Protein AF-A0A1I4AL38-F1 (afdb_monomer)

Sequence (103 aa):
MIIVDTGSTDYTKDIARTFGATVYDFAWIDDFSAARNFTFGKATKDYILWLYADDVLEEQDRARFHHLKEQQDFDYDAVSMPYHLTLDEEGKPVQYLRRNRLV

InterPro domains:
  IPR001173 Glycosyltransferase 2-like [PF00535] (1-65)
  IPR029044 Nucleotide-diphospho-sugar transferases [G3DSA:3.90.550.10] (1-103)
  IPR029044 Nucleotide-diphospho-sugar transferases [SSF53448] (2-92)

Foldseek 3Di:
DEEEDQDDPDCPVVVCVVVVYDYHYDHDDVDPVVSVVVSVVPDDDPKAQDDDPPDDQDPVNVVVVVVLVPDPDNPDPFDWDWDQPDADPVRHGPDTDIDGRID

Organism: NCBI:txid54910

Solvent-accessible surface area (backbone atoms only — not comparable to full-atom values): 6607 Å² total; per-residue (Å²): 98,82,43,69,42,56,70,78,89,66,61,64,68,59,57,44,42,76,74,63,32,50,76,44,83,42,82,70,76,94,45,71,65,61,55,50,53,56,45,56,74,69,62,89,62,94,61,46,80,64,76,60,97,86,62,77,78,52,72,73,54,47,53,51,51,53,56,58,71,68,48,89,82,78,86,65,86,58,43,71,41,83,40,76,76,38,60,48,100,87,66,46,72,76,42,70,48,77,41,77,34,33,66

Structure (mmCIF, N/CA/C/O backbone):
data_AF-A0A1I4AL38-F1
#
_entry.id   AF-A0A1I4AL38-F1
#
loop_
_atom_site.group_PDB
_atom_site.id
_atom_site.type_symbol
_atom_site.label_atom_id
_atom_site.label_alt_id
_atom_site.label_comp_id
_atom_site.label_asym_id
_atom_site.label_entity_id
_atom_site.label_seq_id
_atom_site.pdbx_PDB_ins_code
_atom_site.Cartn_x
_atom_site.Cartn_y
_atom_site.Cartn_z
_atom_site.occupancy
_atom_site.B_iso_or_equiv
_atom_site.auth_seq_id
_atom_site.auth_comp_id
_atom_site.auth_asym_id
_atom_site.auth_atom_id
_atom_site.pdbx_PDB_model_num
ATOM 1 N N . MET A 1 1 ? 4.581 -5.860 6.961 1.00 94.38 1 MET A N 1
ATOM 2 C CA . MET A 1 1 ? 4.332 -5.211 5.657 1.00 94.38 1 MET A CA 1
ATOM 3 C C . MET A 1 1 ? 4.071 -6.303 4.637 1.00 94.38 1 MET A C 1
ATOM 5 O O . MET A 1 1 ? 4.830 -7.265 4.616 1.00 94.38 1 MET A O 1
ATOM 9 N N . ILE A 1 2 ? 2.988 -6.201 3.871 1.00 98.00 2 ILE A N 1
ATOM 10 C CA . ILE A 1 2 ? 2.659 -7.142 2.794 1.00 98.00 2 ILE A CA 1
ATOM 11 C C . ILE A 1 2 ? 2.890 -6.405 1.482 1.00 98.00 2 ILE A C 1
ATOM 13 O O . ILE A 1 2 ? 2.375 -5.302 1.318 1.00 98.00 2 ILE A O 1
ATOM 17 N N . ILE A 1 3 ? 3.657 -7.004 0.577 1.00 98.06 3 ILE A N 1
ATOM 18 C CA . ILE A 1 3 ? 3.888 -6.482 -0.770 1.00 98.06 3 ILE A CA 1
ATOM 19 C C . ILE A 1 3 ? 3.462 -7.556 -1.762 1.00 98.06 3 ILE A C 1
ATOM 21 O O . ILE A 1 3 ? 3.818 -8.725 -1.617 1.00 98.06 3 ILE A O 1
ATOM 25 N N . VAL A 1 4 ? 2.683 -7.154 -2.758 1.00 98.19 4 VAL A N 1
ATOM 26 C CA . VAL A 1 4 ? 2.365 -7.984 -3.917 1.00 98.19 4 VAL A CA 1
ATOM 27 C C . VAL A 1 4 ? 3.141 -7.416 -5.089 1.00 98.19 4 VAL A C 1
ATOM 29 O O . VAL A 1 4 ? 2.908 -6.281 -5.494 1.00 98.19 4 VAL A O 1
ATOM 32 N N . ASP A 1 5 ? 4.088 -8.199 -5.582 1.00 98.25 5 ASP A N 1
ATOM 33 C CA . ASP A 1 5 ? 4.890 -7.872 -6.748 1.00 98.25 5 ASP A CA 1
ATOM 34 C C . ASP A 1 5 ? 4.184 -8.360 -8.011 1.00 98.25 5 ASP A C 1
ATOM 36 O O . ASP A 1 5 ? 3.741 -9.510 -8.076 1.00 98.25 5 ASP A O 1
ATOM 40 N N . THR A 1 6 ? 4.083 -7.492 -9.016 1.00 97.88 6 THR A N 1
ATOM 41 C CA . THR A 1 6 ? 3.357 -7.793 -10.253 1.00 97.88 6 THR A CA 1
ATOM 42 C C . THR A 1 6 ? 4.247 -8.336 -11.377 1.00 97.88 6 THR A C 1
ATOM 44 O O . THR A 1 6 ? 3.854 -8.298 -12.539 1.00 97.88 6 THR A O 1
ATOM 47 N N . GLY A 1 7 ? 5.447 -8.837 -11.061 1.00 97.50 7 GLY A N 1
ATOM 48 C CA . GLY A 1 7 ? 6.383 -9.391 -12.044 1.00 97.50 7 GLY A CA 1
ATOM 49 C C . GLY A 1 7 ? 7.649 -8.559 -12.249 1.00 97.50 7 GLY A C 1
ATOM 50 O O . GLY A 1 7 ? 8.160 -8.508 -13.368 1.00 97.50 7 GLY A O 1
ATOM 51 N N . SER A 1 8 ? 8.167 -7.919 -11.198 1.00 97.88 8 SER A N 1
ATOM 52 C CA . SER A 1 8 ? 9.447 -7.210 -11.271 1.00 97.88 8 SER A CA 1
ATOM 53 C C . SER A 1 8 ? 10.585 -8.183 -11.587 1.00 97.88 8 SER A C 1
ATOM 55 O O . SER A 1 8 ? 10.676 -9.275 -11.014 1.00 97.88 8 SER A O 1
ATOM 57 N N . THR A 1 9 ? 11.475 -7.772 -12.491 1.00 97.94 9 THR A N 1
ATOM 58 C CA . THR A 1 9 ? 12.668 -8.535 -12.907 1.00 97.94 9 THR A CA 1
ATOM 59 C C . THR A 1 9 ? 13.969 -7.979 -12.331 1.00 97.94 9 THR A C 1
ATOM 61 O O . THR A 1 9 ? 15.046 -8.477 -12.649 1.00 97.94 9 THR A O 1
ATOM 64 N N . ASP A 1 10 ? 13.880 -6.918 -11.533 1.00 98.12 10 ASP A N 1
ATOM 65 C CA . ASP A 1 10 ? 14.998 -6.292 -10.836 1.00 98.12 10 ASP A CA 1
ATOM 66 C C . ASP A 1 10 ? 15.022 -6.698 -9.347 1.00 98.12 10 ASP A C 1
ATOM 68 O O . ASP A 1 10 ? 14.381 -7.662 -8.922 1.00 98.12 10 ASP A O 1
ATOM 72 N N . TYR A 1 11 ? 15.776 -5.957 -8.533 1.00 98.25 11 TYR A N 1
ATOM 73 C CA . TYR A 1 11 ? 15.938 -6.236 -7.106 1.00 98.25 11 TYR A CA 1
ATOM 74 C C . TYR A 1 11 ? 14.758 -5.787 -6.231 1.00 98.25 11 TYR A C 1
ATOM 76 O O . TYR A 1 11 ? 14.857 -5.893 -5.009 1.00 98.25 11 TYR A O 1
ATOM 84 N N . THR A 1 12 ? 13.640 -5.316 -6.799 1.00 98.12 12 THR A N 1
ATOM 85 C CA . THR A 1 12 ? 12.486 -4.788 -6.044 1.00 98.12 12 THR A CA 1
ATOM 86 C C . THR A 1 12 ? 12.038 -5.730 -4.923 1.00 98.12 12 THR A C 1
ATOM 88 O O . THR A 1 12 ? 11.929 -5.325 -3.761 1.00 98.12 12 THR A O 1
ATOM 91 N N . LYS A 1 13 ? 11.854 -7.022 -5.230 1.00 98.12 13 LY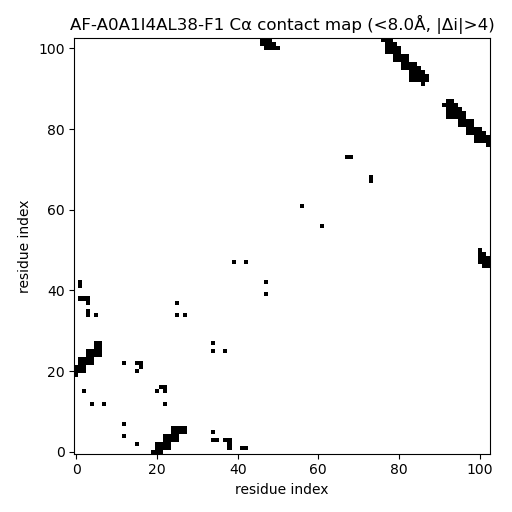S A N 1
ATOM 92 C CA . LYS A 1 13 ? 11.425 -8.026 -4.241 1.00 98.12 13 LYS A CA 1
ATOM 93 C C . LYS A 1 13 ? 12.464 -8.265 -3.151 1.00 98.12 13 LYS A C 1
ATOM 95 O O . LYS A 1 13 ? 12.102 -8.456 -1.991 1.00 98.12 13 LYS A O 1
ATOM 100 N N . ASP A 1 14 ? 13.740 -8.270 -3.510 1.00 98.31 14 ASP A N 1
ATOM 101 C CA . ASP A 1 14 ? 14.819 -8.531 -2.560 1.00 98.31 14 ASP A CA 1
ATOM 102 C C . ASP A 1 14 ? 15.001 -7.353 -1.611 1.00 98.31 14 ASP A C 1
ATOM 104 O O . ASP A 1 14 ? 15.038 -7.554 -0.398 1.00 98.31 14 ASP A O 1
ATOM 108 N N . ILE A 1 15 ? 14.978 -6.125 -2.139 1.00 98.31 15 ILE A N 1
ATOM 109 C CA . ILE A 1 15 ? 14.990 -4.895 -1.344 1.00 98.31 15 ILE A CA 1
ATOM 110 C C . ILE A 1 15 ? 13.812 -4.904 -0.365 1.00 98.31 15 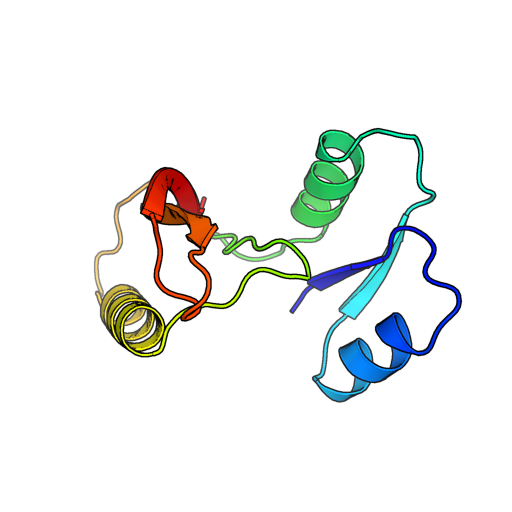ILE A C 1
ATOM 112 O O . ILE A 1 15 ? 14.023 -4.770 0.839 1.00 98.31 15 ILE A O 1
ATOM 116 N N . ALA A 1 16 ? 12.588 -5.159 -0.835 1.00 98.06 16 ALA A N 1
ATOM 117 C CA . ALA A 1 16 ? 11.402 -5.248 0.019 1.00 98.06 16 ALA A CA 1
ATOM 118 C C . ALA A 1 16 ? 11.571 -6.246 1.182 1.00 98.06 16 ALA A C 1
ATOM 120 O O . ALA A 1 16 ? 11.227 -5.942 2.330 1.00 98.06 16 ALA A O 1
ATOM 121 N N . ARG A 1 17 ? 12.141 -7.427 0.912 1.00 98.19 17 ARG A N 1
ATOM 122 C CA . ARG A 1 17 ? 12.414 -8.443 1.941 1.00 98.19 17 ARG A CA 1
ATOM 123 C C . ARG A 1 17 ? 13.436 -7.977 2.973 1.00 98.19 17 ARG A C 1
ATOM 125 O O . ARG A 1 17 ? 13.280 -8.320 4.142 1.00 98.19 17 ARG A O 1
ATOM 132 N N . THR A 1 18 ? 14.430 -7.166 2.593 1.00 98.44 18 THR A N 1
ATOM 133 C CA . THR A 1 18 ? 15.403 -6.614 3.560 1.00 98.44 18 THR A CA 1
ATOM 134 C C . THR A 1 18 ? 14.751 -5.709 4.612 1.00 98.44 18 THR A C 1
ATOM 136 O O . THR A 1 18 ? 15.225 -5.648 5.743 1.00 98.44 18 THR A O 1
ATOM 139 N N . PHE A 1 19 ? 13.609 -5.092 4.288 1.00 97.81 19 PHE A N 1
ATOM 140 C CA . PHE A 1 19 ? 12.777 -4.324 5.222 1.00 97.81 19 PHE A CA 1
ATOM 141 C C . PHE A 1 19 ? 11.738 -5.181 5.973 1.00 97.81 19 PHE A C 1
ATOM 143 O O . PHE A 1 19 ? 10.822 -4.650 6.603 1.00 97.81 19 PHE A O 1
ATOM 150 N N . GLY A 1 20 ? 11.840 -6.512 5.904 1.00 97.69 20 GLY A N 1
ATOM 151 C CA . GLY A 1 20 ? 10.931 -7.434 6.589 1.00 97.69 20 GLY A CA 1
ATOM 152 C C . GLY A 1 20 ? 9.551 -7.558 5.936 1.00 97.69 20 GLY A C 1
ATOM 153 O O . GLY A 1 20 ? 8.587 -7.957 6.598 1.00 97.69 20 GLY A O 1
ATOM 154 N N . ALA A 1 21 ? 9.412 -7.206 4.653 1.00 98.00 21 ALA A N 1
ATOM 155 C CA . ALA A 1 21 ? 8.169 -7.439 3.929 1.00 98.00 21 ALA A CA 1
ATOM 156 C C . ALA A 1 21 ? 7.940 -8.932 3.670 1.00 98.00 21 ALA A C 1
ATOM 158 O O . ALA A 1 21 ? 8.847 -9.664 3.273 1.00 98.00 21 ALA A O 1
ATOM 159 N N . THR A 1 22 ? 6.690 -9.367 3.809 1.00 98.19 22 THR A N 1
ATOM 160 C CA . THR A 1 22 ? 6.233 -10.612 3.187 1.00 98.19 22 THR A CA 1
ATOM 161 C C . THR A 1 22 ? 5.836 -10.292 1.752 1.00 98.19 22 THR A C 1
ATOM 163 O O . THR A 1 22 ? 4.914 -9.505 1.531 1.00 98.19 22 THR A O 1
ATOM 166 N N . VAL A 1 23 ? 6.560 -10.868 0.793 1.00 98.38 23 VAL A N 1
ATOM 167 C CA . VAL A 1 23 ? 6.372 -10.609 -0.639 1.00 98.38 23 VAL A CA 1
ATOM 168 C C . VAL A 1 23 ? 5.639 -11.782 -1.281 1.00 98.38 23 VAL A C 1
ATOM 170 O O . VAL A 1 23 ? 6.086 -12.922 -1.155 1.00 98.38 23 VAL A O 1
ATOM 173 N N . TYR A 1 24 ? 4.545 -11.491 -1.979 1.00 98.50 24 TYR A N 1
ATOM 174 C CA . TYR A 1 24 ? 3.808 -12.437 -2.814 1.00 98.50 24 TYR A CA 1
ATOM 175 C C . TYR A 1 24 ? 3.934 -12.040 -4.282 1.00 98.50 24 TYR A C 1
ATOM 177 O O . TYR A 1 24 ? 3.959 -10.854 -4.594 1.00 98.50 24 TYR A O 1
ATOM 185 N N . ASP A 1 25 ? 3.954 -13.021 -5.175 1.00 98.25 25 ASP A N 1
ATOM 186 C CA . ASP A 1 25 ? 3.893 -12.779 -6.614 1.00 98.25 25 ASP A CA 1
ATOM 187 C C . ASP A 1 25 ? 2.436 -12.798 -7.100 1.00 98.25 25 ASP A C 1
ATOM 189 O O . ASP A 1 25 ? 1.630 -13.639 -6.687 1.00 98.25 25 ASP A O 1
ATOM 193 N N . PHE A 1 26 ? 2.108 -11.882 -8.005 1.00 98.12 26 PHE A N 1
ATOM 194 C CA . PHE A 1 26 ? 0.853 -11.838 -8.747 1.00 98.12 26 PHE A CA 1
ATOM 195 C C . PHE A 1 26 ? 1.182 -11.562 -10.214 1.00 98.12 26 PHE A C 1
ATOM 197 O O . PHE A 1 26 ? 1.837 -10.577 -10.524 1.00 98.12 26 PHE A O 1
ATOM 204 N N . ALA A 1 27 ? 0.763 -12.422 -11.140 1.00 97.88 27 ALA A N 1
ATOM 205 C CA . ALA A 1 27 ? 1.034 -12.172 -12.554 1.00 97.88 27 ALA A CA 1
ATOM 206 C C . ALA A 1 27 ? 0.298 -10.903 -13.013 1.00 97.88 27 ALA A C 1
ATOM 208 O O . ALA A 1 27 ? -0.904 -10.779 -12.781 1.00 97.88 27 ALA A O 1
ATOM 209 N N . TRP A 1 28 ? 1.002 -9.967 -13.656 1.00 97.56 28 TRP A N 1
ATOM 210 C CA . TRP A 1 28 ? 0.358 -8.781 -14.214 1.00 97.56 28 TRP A CA 1
ATOM 211 C C . TRP A 1 28 ? -0.651 -9.163 -15.302 1.00 97.56 28 TRP A C 1
ATOM 213 O O . TRP A 1 28 ? -0.332 -9.917 -16.220 1.00 97.56 28 TRP A O 1
ATOM 223 N N . ILE A 1 29 ? -1.869 -8.633 -15.176 1.00 97.75 29 ILE A N 1
ATOM 224 C CA . ILE A 1 29 ? -3.008 -8.906 -16.068 1.00 97.75 29 ILE A CA 1
ATOM 225 C C . ILE A 1 29 ? -3.722 -7.619 -16.513 1.00 97.75 29 ILE A C 1
ATOM 227 O O . ILE A 1 29 ? -4.919 -7.643 -16.779 1.00 97.75 29 ILE A O 1
ATOM 231 N N . ASP A 1 30 ? -3.015 -6.485 -16.526 1.00 97.38 30 ASP A N 1
ATOM 232 C CA . ASP A 1 30 ? -3.579 -5.166 -16.857 1.00 97.38 30 ASP A CA 1
ATOM 233 C C . ASP A 1 30 ? -4.727 -4.702 -15.931 1.00 97.38 30 ASP A C 1
ATOM 235 O O . ASP A 1 30 ? -5.561 -3.879 -16.307 1.00 97.38 30 ASP A O 1
ATOM 239 N N . ASP A 1 31 ? -4.750 -5.188 -14.681 1.00 97.19 31 ASP A N 1
ATOM 240 C CA . ASP A 1 31 ? -5.759 -4.830 -13.677 1.00 97.19 31 ASP A CA 1
ATOM 241 C C . ASP A 1 31 ? -5.137 -4.556 -12.294 1.00 97.19 31 ASP A C 1
ATOM 243 O O . ASP A 1 31 ? -4.853 -5.454 -11.493 1.00 97.19 31 ASP A O 1
ATOM 247 N N . PHE A 1 32 ? -4.990 -3.268 -11.977 1.00 93.94 32 PHE A N 1
ATOM 248 C CA . PHE A 1 32 ? -4.533 -2.810 -10.662 1.00 93.94 32 PHE A CA 1
ATOM 249 C C . PHE A 1 32 ? -5.489 -3.178 -9.523 1.00 93.94 32 PHE A C 1
ATOM 251 O O . PHE A 1 32 ? -5.054 -3.366 -8.385 1.00 93.94 32 PHE A O 1
ATOM 258 N N . SER A 1 33 ? -6.794 -3.242 -9.790 1.00 95.38 33 SER A N 1
ATOM 259 C CA . SER A 1 33 ? -7.781 -3.597 -8.772 1.00 95.38 33 SER A CA 1
ATOM 260 C C . SER A 1 33 ? -7.690 -5.077 -8.427 1.00 95.38 33 SER A C 1
ATOM 262 O O . SER A 1 33 ? -7.764 -5.407 -7.246 1.00 95.38 33 SER A O 1
ATOM 264 N N . ALA A 1 34 ? -7.453 -5.951 -9.408 1.00 97.94 34 ALA A N 1
ATOM 265 C CA . ALA A 1 34 ? -7.216 -7.372 -9.160 1.00 97.94 34 ALA A CA 1
ATOM 266 C C . ALA A 1 34 ? -5.978 -7.597 -8.276 1.00 97.94 34 ALA A C 1
ATOM 268 O O . ALA A 1 34 ? -6.077 -8.287 -7.258 1.00 97.94 34 ALA A O 1
ATOM 269 N N . ALA A 1 35 ? -4.851 -6.946 -8.593 1.00 97.44 35 ALA A N 1
ATOM 270 C CA . ALA A 1 35 ? -3.640 -7.016 -7.774 1.00 97.44 35 ALA A CA 1
ATOM 271 C C . ALA A 1 35 ? -3.882 -6.486 -6.346 1.00 97.44 35 ALA A C 1
ATOM 273 O O . ALA A 1 35 ? -3.544 -7.154 -5.370 1.00 97.44 35 ALA A O 1
ATOM 274 N N . ARG A 1 36 ? -4.547 -5.328 -6.198 1.00 95.69 36 ARG A N 1
ATOM 275 C CA . ARG A 1 36 ? -4.883 -4.751 -4.882 1.00 95.69 36 ARG A CA 1
ATOM 276 C C . ARG A 1 36 ? -5.802 -5.658 -4.064 1.00 95.69 36 ARG A C 1
ATOM 278 O O . ARG A 1 36 ? -5.563 -5.849 -2.875 1.00 95.69 36 ARG A O 1
ATOM 285 N N . ASN A 1 37 ? -6.836 -6.223 -4.680 1.00 97.00 37 ASN A N 1
ATOM 286 C CA . ASN A 1 37 ? -7.767 -7.119 -3.997 1.00 97.00 37 ASN A CA 1
ATOM 287 C C . ASN A 1 37 ? -7.061 -8.405 -3.544 1.00 97.00 37 ASN A C 1
ATOM 289 O O . ASN A 1 37 ? -7.309 -8.883 -2.436 1.00 97.00 37 ASN A O 1
ATOM 293 N N . PHE A 1 38 ? -6.132 -8.928 -4.352 1.00 98.25 38 PHE A N 1
ATOM 294 C CA . PHE A 1 38 ? -5.270 -10.033 -3.939 1.00 98.25 38 PHE A CA 1
ATOM 295 C C . PHE A 1 38 ? -4.407 -9.655 -2.726 1.00 98.25 38 PHE A C 1
ATOM 297 O O . PHE A 1 38 ? -4.346 -10.437 -1.777 1.00 98.25 38 PHE A O 1
ATOM 304 N N . THR A 1 39 ? -3.812 -8.453 -2.705 1.00 97.62 39 THR A N 1
ATOM 305 C CA . THR A 1 39 ? -3.077 -7.921 -1.541 1.00 97.62 39 THR A CA 1
ATOM 306 C C . THR A 1 39 ? -3.955 -7.849 -0.296 1.00 97.62 39 THR A C 1
ATOM 308 O O . THR A 1 39 ? -3.539 -8.297 0.772 1.00 97.62 39 THR A O 1
ATOM 311 N N . PHE A 1 40 ? -5.177 -7.322 -0.417 1.00 96.81 40 PHE A N 1
ATOM 312 C CA . PHE A 1 40 ? -6.111 -7.187 0.707 1.00 96.81 40 PHE A CA 1
ATOM 313 C C . PHE A 1 40 ? -6.483 -8.553 1.286 1.00 96.81 40 PHE A C 1
ATOM 315 O O . PHE A 1 40 ? -6.505 -8.715 2.501 1.00 96.81 40 PHE A O 1
ATOM 322 N N . GLY A 1 41 ? -6.642 -9.573 0.437 1.00 97.69 41 GLY A N 1
ATOM 323 C CA . GLY A 1 41 ? -6.864 -10.954 0.871 1.00 97.69 41 GLY A CA 1
ATOM 324 C C . GLY A 1 41 ? -5.701 -11.591 1.648 1.00 97.69 41 GLY A C 1
ATOM 325 O O . GLY A 1 41 ? -5.850 -12.703 2.151 1.00 97.69 41 GLY A O 1
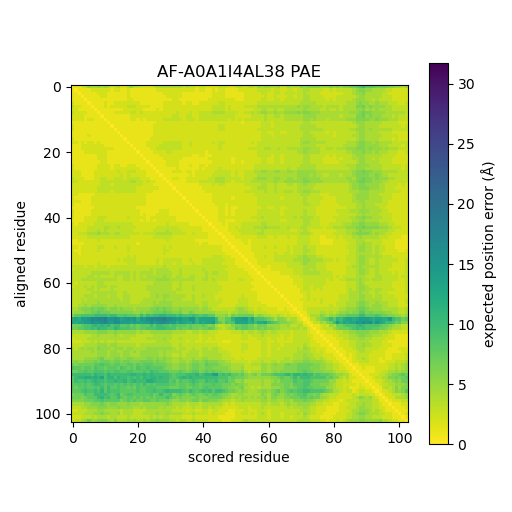ATOM 326 N N . LYS A 1 42 ? -4.535 -10.935 1.742 1.00 97.94 42 LYS A N 1
ATOM 327 C CA . LYS A 1 42 ? -3.403 -11.372 2.582 1.00 97.94 42 LYS A CA 1
ATOM 328 C C . LYS A 1 42 ? -3.336 -10.646 3.925 1.00 97.94 42 LYS A C 1
ATOM 330 O O . LYS A 1 42 ? -2.555 -11.057 4.782 1.00 97.94 42 LYS A O 1
ATOM 335 N N . ALA A 1 43 ? -4.092 -9.564 4.105 1.00 96.75 43 ALA A N 1
ATOM 336 C CA . ALA A 1 43 ? -4.084 -8.798 5.341 1.00 96.75 43 ALA A CA 1
ATOM 337 C C . ALA A 1 43 ? -4.705 -9.597 6.497 1.00 96.75 43 ALA A C 1
ATOM 339 O O . ALA A 1 43 ? -5.607 -10.406 6.307 1.00 96.75 43 ALA A O 1
ATOM 340 N N . THR A 1 44 ? -4.192 -9.376 7.707 1.00 95.94 44 THR A N 1
ATOM 341 C CA . THR A 1 44 ? -4.571 -10.134 8.916 1.00 95.94 44 THR A CA 1
ATOM 342 C C . THR A 1 44 ? -4.965 -9.239 10.088 1.00 95.94 44 THR A C 1
ATOM 344 O O . THR A 1 44 ? -5.079 -9.708 11.218 1.00 95.94 44 THR A O 1
ATOM 347 N N . LYS A 1 45 ? -5.091 -7.934 9.843 1.00 94.44 45 LYS A N 1
ATOM 348 C CA . LYS A 1 45 ? -5.412 -6.916 10.845 1.00 94.44 45 LYS A CA 1
ATOM 349 C C . LYS A 1 45 ? -6.761 -6.298 10.517 1.00 94.44 45 LYS A C 1
ATOM 351 O O . LYS A 1 45 ? -7.177 -6.349 9.365 1.00 94.44 45 LYS A O 1
ATOM 356 N N . ASP A 1 46 ? -7.373 -5.692 11.527 1.00 92.56 46 ASP A N 1
ATOM 357 C CA . ASP A 1 46 ? -8.693 -5.066 11.409 1.00 92.56 46 ASP A CA 1
ATOM 358 C C . ASP A 1 46 ? -8.686 -3.878 10.442 1.00 92.56 46 ASP A C 1
ATOM 360 O O . ASP A 1 46 ? -9.692 -3.617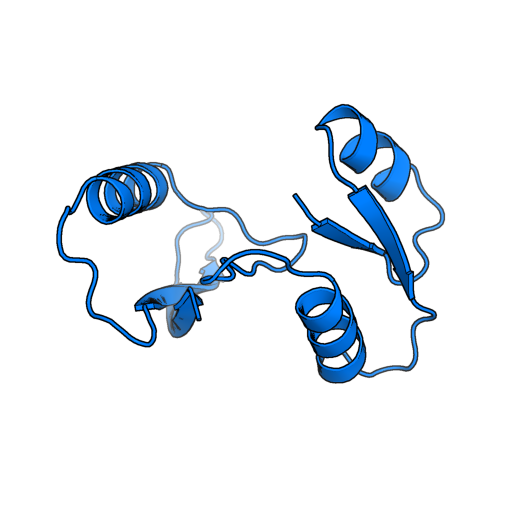 9.801 1.00 92.56 46 ASP A O 1
ATOM 364 N N . TYR A 1 47 ? -7.531 -3.216 10.297 1.00 94.12 47 TYR A N 1
ATOM 365 C CA . TYR A 1 47 ? -7.328 -2.126 9.350 1.00 94.12 47 TYR A CA 1
ATOM 366 C C . TYR A 1 47 ? -6.153 -2.376 8.406 1.00 94.12 47 TYR A C 1
ATOM 368 O O . TYR A 1 47 ? -5.097 -2.897 8.795 1.00 94.12 47 TYR A O 1
ATOM 376 N N . ILE A 1 48 ? -6.306 -1.903 7.172 1.00 96.06 48 ILE A N 1
ATOM 377 C CA . ILE A 1 48 ? -5.326 -1.960 6.093 1.00 96.06 48 ILE A CA 1
ATOM 378 C C . ILE A 1 48 ? -4.952 -0.533 5.689 1.00 96.06 48 ILE A C 1
ATOM 380 O O . ILE A 1 48 ? -5.710 0.159 5.010 1.00 96.06 48 ILE A O 1
ATOM 384 N N . LEU A 1 49 ? -3.739 -0.105 6.053 1.00 95.50 49 LEU A N 1
ATOM 385 C CA . LEU A 1 49 ? -3.111 1.048 5.408 1.00 95.50 49 LEU A CA 1
ATOM 386 C C . LEU A 1 49 ? -2.547 0.591 4.063 1.00 95.50 49 LEU A C 1
ATOM 388 O O . LEU A 1 49 ? -1.646 -0.250 4.038 1.00 95.50 49 LEU A O 1
ATOM 392 N N . TRP A 1 50 ? -3.051 1.140 2.960 1.00 95.25 50 TRP A N 1
ATOM 393 C CA . TRP A 1 50 ? -2.633 0.723 1.622 1.00 95.25 50 TRP A CA 1
ATOM 394 C C . TRP A 1 50 ? -2.055 1.867 0.786 1.00 95.25 50 TRP A C 1
ATOM 396 O O . TRP A 1 50 ? -2.587 2.980 0.711 1.00 95.25 50 TRP A O 1
ATOM 406 N N . LEU A 1 51 ? -0.944 1.550 0.128 1.00 94.94 51 LEU A N 1
ATOM 407 C CA . LEU A 1 51 ? -0.085 2.467 -0.609 1.00 94.94 51 LEU A CA 1
ATOM 408 C C . LEU A 1 51 ? 0.302 1.820 -1.942 1.00 94.94 51 LEU A C 1
ATOM 410 O O . LEU A 1 51 ? 0.415 0.593 -2.018 1.00 94.94 51 LEU A O 1
ATOM 414 N N . TYR A 1 52 ? 0.486 2.629 -2.984 1.00 93.88 52 TYR A N 1
ATOM 415 C CA . TYR A 1 52 ? 1.227 2.188 -4.165 1.00 93.88 52 TYR A CA 1
ATOM 416 C C . TYR A 1 52 ? 2.728 2.125 -3.862 1.00 93.88 52 TYR A C 1
ATOM 418 O O . TYR A 1 52 ? 3.186 2.648 -2.848 1.00 93.88 52 TYR A O 1
ATOM 426 N N . ALA A 1 53 ? 3.495 1.453 -4.722 1.00 94.00 53 ALA A N 1
ATOM 427 C CA . ALA A 1 53 ? 4.934 1.262 -4.522 1.00 94.00 53 ALA A CA 1
ATOM 428 C C . ALA A 1 53 ? 5.742 2.573 -4.591 1.00 94.00 53 ALA A C 1
ATOM 430 O O . ALA A 1 53 ? 6.845 2.638 -4.057 1.00 94.00 53 ALA A O 1
ATOM 431 N N . ASP A 1 54 ? 5.187 3.596 -5.235 1.00 92.38 54 ASP A N 1
ATOM 432 C CA . ASP A 1 54 ? 5.729 4.944 -5.401 1.00 92.38 54 ASP A CA 1
ATOM 433 C C . ASP A 1 54 ? 5.093 5.979 -4.454 1.00 92.38 54 ASP A C 1
ATOM 435 O O . ASP A 1 54 ? 5.493 7.143 -4.456 1.00 92.38 54 ASP A O 1
ATOM 439 N N . ASP A 1 55 ? 4.138 5.573 -3.609 1.00 92.44 55 ASP A N 1
ATOM 440 C CA . ASP A 1 55 ? 3.560 6.456 -2.597 1.00 92.44 55 ASP A CA 1
ATOM 441 C C . ASP A 1 55 ? 4.549 6.646 -1.429 1.00 92.44 55 ASP A C 1
ATOM 443 O O . ASP A 1 55 ? 5.108 5.689 -0.887 1.00 92.44 55 ASP A O 1
ATOM 447 N N . VAL A 1 56 ? 4.683 7.889 -0.958 1.00 91.56 56 VAL A N 1
ATOM 448 C CA . VAL A 1 56 ? 5.440 8.238 0.253 1.00 91.56 56 VAL A CA 1
ATOM 449 C C . VAL A 1 56 ? 4.503 8.898 1.259 1.00 91.56 56 VAL A C 1
ATOM 451 O O . VAL A 1 56 ? 3.693 9.754 0.905 1.00 91.56 56 VAL A O 1
ATOM 454 N N . LEU A 1 57 ? 4.599 8.495 2.529 1.00 91.50 57 LEU A N 1
ATOM 455 C CA . LEU A 1 57 ? 3.910 9.179 3.620 1.00 91.50 57 LEU A CA 1
ATOM 456 C C . LEU A 1 57 ? 4.818 10.290 4.157 1.00 91.50 57 LEU A C 1
ATOM 458 O O . LEU A 1 57 ? 5.854 10.002 4.757 1.00 91.50 57 LEU A O 1
ATOM 462 N N . GLU A 1 58 ? 4.417 11.541 3.938 1.00 90.88 58 GLU A N 1
ATOM 463 C CA . GLU A 1 58 ? 5.145 12.728 4.396 1.00 90.88 58 GLU A CA 1
ATOM 464 C C . GLU A 1 58 ? 5.334 12.731 5.915 1.00 90.88 58 GLU A C 1
ATOM 466 O O . GLU A 1 58 ? 4.497 12.219 6.661 1.00 90.88 58 GLU A O 1
ATOM 471 N N . GLU A 1 59 ? 6.400 13.367 6.403 1.00 93.19 59 GLU A N 1
ATOM 472 C CA . GLU A 1 59 ? 6.753 13.348 7.830 1.00 93.19 59 GLU A CA 1
ATOM 473 C C . GLU A 1 59 ? 5.607 13.831 8.735 1.00 93.19 59 GLU A C 1
ATOM 475 O O . GLU A 1 59 ? 5.276 13.203 9.743 1.00 93.19 59 GLU A O 1
ATOM 480 N N . GLN A 1 60 ? 4.933 14.909 8.332 1.00 92.94 60 GLN A N 1
ATOM 481 C CA . GLN A 1 60 ? 3.773 15.435 9.055 1.00 92.94 60 GLN A CA 1
ATOM 482 C C . GLN A 1 60 ? 2.611 14.428 9.122 1.00 92.94 60 GLN A C 1
ATOM 484 O O . GLN A 1 60 ? 1.904 14.358 10.128 1.00 92.94 60 GLN A O 1
ATOM 489 N N . ASP A 1 61 ? 2.409 13.637 8.068 1.00 92.44 61 ASP A N 1
ATOM 490 C CA . ASP A 1 61 ? 1.305 12.686 7.971 1.00 92.44 61 ASP A CA 1
ATOM 491 C C . ASP A 1 61 ? 1.656 11.370 8.669 1.00 92.44 61 ASP A C 1
ATOM 493 O O . ASP A 1 61 ? 0.784 10.759 9.287 1.00 92.44 61 ASP A O 1
ATOM 497 N N . ARG A 1 62 ? 2.943 10.997 8.710 1.00 93.38 62 ARG A N 1
ATOM 498 C CA . ARG A 1 62 ? 3.460 9.953 9.607 1.00 93.38 62 ARG A CA 1
ATOM 499 C C . ARG A 1 62 ? 3.176 10.303 11.064 1.00 93.38 62 ARG A C 1
ATOM 501 O O . ARG A 1 62 ? 2.635 9.468 11.786 1.00 93.38 62 ARG A O 1
ATOM 508 N N . ALA A 1 63 ? 3.479 11.531 11.491 1.00 94.62 63 ALA A N 1
ATOM 509 C CA . ALA A 1 63 ? 3.215 11.986 12.858 1.00 94.62 63 ALA A CA 1
ATOM 510 C C . ALA A 1 63 ? 1.713 11.958 13.196 1.00 94.62 63 ALA A C 1
ATOM 512 O O . ALA A 1 63 ? 1.317 11.439 14.241 1.00 94.62 63 ALA A O 1
ATOM 513 N N . ARG A 1 64 ? 0.857 12.439 12.283 1.00 93.19 64 ARG A N 1
ATOM 514 C CA . ARG A 1 64 ? -0.608 12.359 12.434 1.00 93.19 64 ARG A CA 1
ATOM 515 C C . ARG A 1 64 ? -1.105 10.917 12.508 1.00 93.19 64 ARG A C 1
ATOM 517 O O . ARG A 1 64 ? -1.963 10.618 13.331 1.00 93.19 64 ARG A O 1
ATOM 524 N N . PHE A 1 65 ? -0.562 10.022 11.684 1.00 92.25 65 PHE A N 1
ATOM 525 C CA . PHE A 1 65 ? -0.919 8.605 11.699 1.00 92.25 65 PHE A CA 1
ATOM 526 C C . PHE A 1 65 ? -0.501 7.918 13.005 1.00 92.25 65 PHE A C 1
AT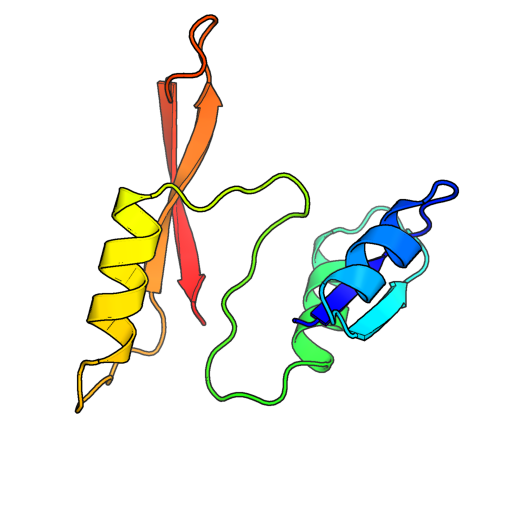OM 528 O O . PHE A 1 65 ? -1.259 7.117 13.546 1.00 92.25 65 PHE A O 1
ATOM 535 N N . HIS A 1 66 ? 0.671 8.254 13.550 1.00 91.94 66 HIS A N 1
ATOM 536 C CA . HIS A 1 66 ? 1.083 7.787 14.874 1.00 91.94 66 HIS A CA 1
ATOM 537 C C . HIS A 1 66 ? 0.108 8.241 15.962 1.00 91.94 66 HIS A C 1
ATOM 539 O O . HIS A 1 66 ? -0.376 7.398 16.711 1.00 91.94 66 HIS A O 1
ATOM 545 N N . HIS A 1 67 ? -0.255 9.526 15.981 1.00 92.50 67 HIS A N 1
ATOM 546 C CA . HIS A 1 67 ? -1.229 10.052 16.937 1.00 92.50 67 HIS A CA 1
ATOM 547 C C . HIS A 1 67 ? -2.599 9.368 16.815 1.00 92.50 67 HIS A C 1
ATOM 549 O O . HIS A 1 67 ? -3.224 9.035 17.817 1.00 92.50 67 HIS A O 1
ATOM 555 N N . LEU A 1 68 ? -3.047 9.104 15.585 1.00 91.00 68 LEU A N 1
ATOM 556 C CA . LEU A 1 68 ? -4.298 8.396 15.327 1.00 91.00 68 LEU A CA 1
ATOM 557 C C . LEU A 1 68 ? -4.313 6.996 15.955 1.00 91.00 68 LEU A C 1
ATOM 559 O O . LEU A 1 68 ? -5.305 6.598 16.555 1.00 91.00 68 LEU A O 1
ATOM 563 N N . LYS A 1 69 ? -3.201 6.262 15.849 1.00 87.44 69 LYS A N 1
ATOM 564 C CA . LYS A 1 69 ? -3.057 4.913 16.419 1.00 87.44 69 LYS A CA 1
ATOM 565 C C . LYS A 1 69 ? -3.013 4.884 17.947 1.00 87.44 69 LYS A C 1
ATOM 567 O O . LYS A 1 69 ? -3.191 3.817 18.525 1.00 87.44 69 LYS A O 1
ATOM 572 N N . GLU A 1 70 ? -2.710 6.009 18.586 1.00 90.00 70 GLU A N 1
ATOM 573 C CA . GLU A 1 70 ? -2.654 6.135 20.046 1.00 90.00 70 GLU A CA 1
ATOM 574 C C . GLU A 1 70 ? -4.027 6.441 20.662 1.00 90.00 70 GLU A C 1
ATOM 576 O O . GLU A 1 70 ? -4.177 6.394 21.884 1.00 90.00 70 GLU A O 1
ATOM 581 N N . GLN A 1 71 ? -5.037 6.738 19.839 1.00 87.88 71 GLN A N 1
ATOM 582 C CA . GLN A 1 71 ? -6.399 6.944 20.318 1.00 87.88 71 GLN A CA 1
ATOM 583 C C . GLN A 1 71 ? -6.990 5.621 20.819 1.00 87.88 71 GLN A C 1
ATOM 585 O O . GLN A 1 71 ? -6.957 4.613 20.118 1.00 87.88 71 GLN A O 1
ATOM 590 N N . GLN A 1 72 ? -7.523 5.625 22.044 1.00 77.56 72 GLN A N 1
ATOM 591 C CA . GLN A 1 72 ? -8.059 4.412 22.676 1.00 77.56 72 GLN A CA 1
ATOM 592 C C . GLN A 1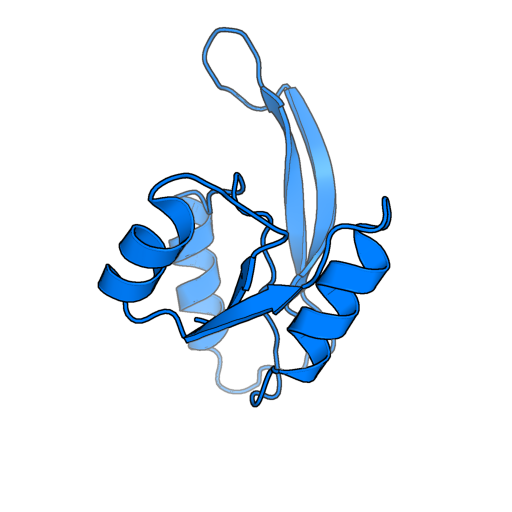 72 ? -9.393 3.963 22.065 1.00 77.56 72 GLN A C 1
ATOM 594 O O . GLN A 1 72 ? -9.627 2.764 21.950 1.00 77.56 72 GLN A O 1
ATOM 599 N N . ASP A 1 73 ? -10.209 4.915 21.609 1.00 83.69 73 ASP A N 1
ATOM 600 C CA . ASP A 1 73 ? -11.531 4.672 21.028 1.00 83.69 73 ASP A CA 1
ATOM 601 C C . ASP A 1 73 ? -11.516 4.992 19.525 1.00 83.69 73 ASP A C 1
ATOM 603 O O . ASP A 1 73 ? -12.056 6.002 19.069 1.00 83.69 73 ASP A O 1
ATOM 607 N N . PHE A 1 74 ? -10.829 4.155 18.743 1.00 86.19 74 PHE A N 1
ATOM 608 C CA . PHE A 1 74 ? -10.814 4.279 17.284 1.00 86.19 74 PHE A CA 1
ATOM 609 C C . PHE A 1 74 ? -12.061 3.618 16.669 1.00 86.19 74 PHE A C 1
ATOM 611 O O . PHE A 1 74 ? -12.029 2.452 16.277 1.00 86.19 74 PHE A O 1
ATOM 618 N N . ASP A 1 75 ? -13.158 4.376 16.604 1.00 89.00 75 ASP A N 1
ATOM 619 C CA . ASP A 1 75 ? -14.474 3.945 16.098 1.00 89.00 75 ASP A CA 1
ATOM 620 C C . ASP A 1 75 ? -14.773 4.539 14.707 1.00 89.00 75 ASP A C 1
ATOM 622 O O . ASP A 1 75 ? -15.738 5.276 14.505 1.00 89.00 75 ASP A O 1
ATOM 626 N N . TYR A 1 76 ? -13.877 4.304 13.744 1.00 91.81 76 TYR A N 1
ATOM 627 C CA . TYR A 1 76 ? -14.034 4.793 12.371 1.00 91.81 76 TYR A CA 1
ATOM 628 C C . TYR A 1 76 ? -13.885 3.656 11.367 1.00 91.81 76 TYR A C 1
ATOM 630 O O . TYR A 1 76 ? -12.815 3.069 11.281 1.00 91.81 76 TYR A O 1
ATOM 638 N N . ASP A 1 77 ? -14.881 3.442 10.506 1.00 93.88 77 ASP A N 1
ATOM 639 C CA . ASP A 1 77 ? -14.803 2.411 9.456 1.00 93.88 77 ASP A CA 1
ATOM 640 C C . ASP A 1 77 ? -13.689 2.673 8.427 1.00 93.88 77 ASP A C 1
ATOM 642 O O . ASP A 1 77 ? -13.178 1.754 7.794 1.00 93.88 77 ASP A O 1
ATOM 646 N N . ALA A 1 78 ? -13.332 3.943 8.203 1.00 95.19 78 ALA A N 1
ATOM 647 C CA . ALA A 1 78 ? -12.291 4.320 7.256 1.00 95.19 78 ALA A CA 1
ATOM 648 C C . ALA A 1 78 ? -11.701 5.704 7.549 1.00 95.19 78 ALA A C 1
ATOM 650 O O . ALA A 1 78 ? -12.375 6.610 8.043 1.00 95.19 78 ALA A O 1
ATOM 651 N N . VAL A 1 79 ? -10.453 5.909 7.122 1.00 94.19 79 VAL A N 1
ATOM 652 C CA . VAL A 1 79 ? -9.771 7.210 7.162 1.00 94.19 79 VAL A CA 1
ATOM 653 C C . VAL A 1 79 ? -9.388 7.630 5.758 1.00 94.19 79 VAL A C 1
ATOM 655 O O . VAL A 1 79 ? -8.660 6.930 5.043 1.00 94.19 79 VAL A O 1
ATOM 658 N N . SER A 1 80 ? -9.846 8.821 5.377 1.00 94.44 80 SER A N 1
ATOM 659 C CA . SER A 1 80 ? -9.438 9.456 4.131 1.00 94.44 80 SER A CA 1
ATOM 660 C C . SER A 1 80 ? -8.262 10.406 4.340 1.00 94.44 80 SER A C 1
ATOM 662 O O . SER A 1 80 ? -8.253 11.227 5.259 1.00 94.44 80 SER A O 1
ATOM 664 N N . MET A 1 81 ? -7.282 10.319 3.446 1.00 92.00 81 MET A N 1
ATOM 665 C CA . MET A 1 81 ? -6.082 11.157 3.442 1.00 92.00 81 MET A CA 1
ATOM 666 C C . MET A 1 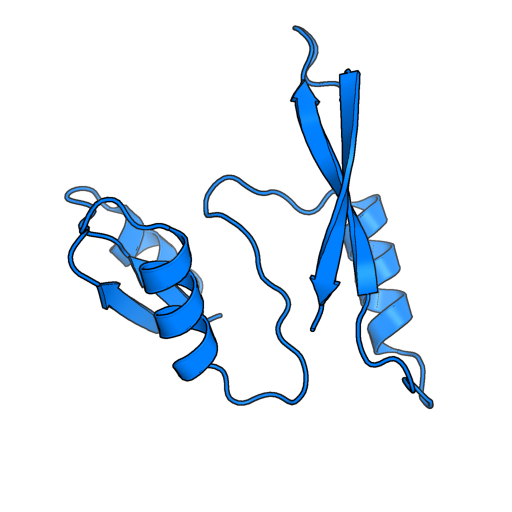81 ? -5.994 11.922 2.113 1.00 92.00 81 MET A C 1
ATOM 668 O O . MET A 1 81 ? -6.461 11.403 1.087 1.00 92.00 81 MET A O 1
ATOM 672 N N . PRO A 1 82 ? -5.437 13.147 2.100 1.00 91.69 82 PRO A N 1
ATOM 673 C CA . PRO A 1 82 ? -5.022 13.793 0.861 1.00 91.69 82 PRO A CA 1
ATOM 674 C C . PRO A 1 82 ? -4.027 12.905 0.108 1.00 91.69 82 PRO A C 1
ATOM 676 O O . PRO A 1 82 ? -3.144 12.302 0.710 1.00 91.69 82 PRO A O 1
ATOM 679 N N . TYR A 1 83 ? -4.187 12.814 -1.204 1.00 92.12 83 TYR A N 1
ATOM 680 C CA . TYR A 1 83 ? -3.297 12.096 -2.099 1.00 92.12 83 TYR A CA 1
ATOM 681 C C . TYR A 1 83 ? -2.829 13.037 -3.197 1.00 92.12 83 TYR A C 1
ATOM 683 O O . TYR A 1 83 ? -3.664 13.592 -3.914 1.00 92.12 83 TYR A O 1
ATOM 691 N N . HIS A 1 84 ? -1.517 13.223 -3.300 1.00 91.62 84 HIS A N 1
ATOM 692 C CA . HIS A 1 84 ? -0.899 14.071 -4.310 1.00 91.62 84 HIS A CA 1
ATOM 693 C C . HIS A 1 84 ? -0.987 13.377 -5.673 1.00 91.62 84 HIS A C 1
ATOM 695 O O . HIS A 1 84 ? -0.494 12.268 -5.838 1.00 91.62 84 HIS A O 1
ATOM 701 N N . LEU A 1 85 ? -1.658 14.017 -6.631 1.00 90.25 85 LEU A N 1
ATOM 702 C CA . LEU A 1 85 ? -1.815 13.503 -7.996 1.00 90.25 85 LEU A CA 1
ATOM 703 C C . LEU A 1 85 ? -0.683 13.958 -8.907 1.00 90.25 85 LEU A C 1
ATOM 705 O O . LEU A 1 85 ? -0.246 13.219 -9.782 1.00 90.25 85 LEU A O 1
ATOM 709 N N . THR A 1 86 ? -0.252 15.201 -8.720 1.00 90.69 86 THR A N 1
ATOM 710 C CA . THR A 1 86 ? 0.792 15.833 -9.517 1.00 90.69 86 THR A CA 1
ATOM 711 C C . THR A 1 86 ? 1.643 16.723 -8.629 1.00 90.69 86 THR A C 1
ATOM 713 O O . THR A 1 86 ? 1.137 17.403 -7.727 1.00 90.69 86 THR A O 1
ATOM 716 N N . LEU A 1 87 ? 2.942 16.699 -8.903 1.00 89.25 87 LEU A N 1
ATOM 717 C CA . LEU A 1 87 ? 3.943 17.565 -8.297 1.00 89.25 87 LEU A CA 1
ATOM 718 C C . LEU A 1 87 ? 4.412 18.582 -9.348 1.00 89.25 87 LEU A C 1
ATOM 720 O O . LEU A 1 87 ? 4.371 18.287 -10.545 1.00 89.25 87 LEU A O 1
ATOM 724 N N . ASP A 1 88 ? 4.818 19.772 -8.916 1.00 92.25 88 ASP A N 1
ATOM 725 C CA . ASP A 1 88 ? 5.502 20.743 -9.772 1.00 92.25 88 ASP A CA 1
ATOM 726 C C . ASP A 1 88 ? 7.000 20.418 -9.927 1.00 92.25 88 ASP A C 1
ATOM 728 O O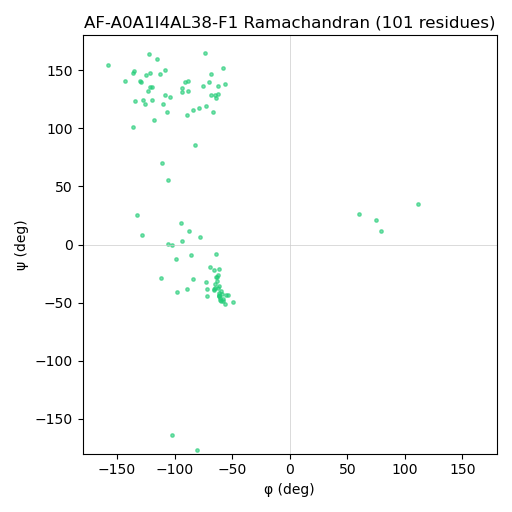 . ASP A 1 88 ? 7.496 19.405 -9.428 1.00 92.25 88 ASP A O 1
ATOM 732 N N . GLU A 1 89 ? 7.729 21.278 -10.644 1.00 93.38 89 GLU A N 1
ATOM 733 C CA . GLU A 1 89 ? 9.172 21.137 -10.888 1.00 93.38 89 GLU A CA 1
ATOM 734 C C . GLU A 1 89 ? 10.015 21.174 -9.599 1.00 93.38 89 GLU A C 1
ATOM 736 O O . GLU A 1 89 ? 11.133 20.662 -9.582 1.00 93.38 89 GLU A O 1
ATOM 741 N N . GLU A 1 90 ? 9.478 21.736 -8.512 1.00 91.69 90 GLU A N 1
ATOM 742 C CA . GLU A 1 90 ? 10.114 21.794 -7.191 1.00 91.69 90 GLU A CA 1
ATOM 743 C C . GLU A 1 90 ? 9.688 20.617 -6.289 1.00 91.69 90 GLU A C 1
ATOM 745 O O . GLU A 1 90 ? 10.103 20.532 -5.132 1.00 91.69 90 GLU A O 1
ATOM 750 N N . GLY A 1 91 ? 8.872 19.690 -6.806 1.00 85.69 91 GLY A N 1
ATOM 751 C CA . GLY A 1 91 ? 8.361 18.534 -6.070 1.00 85.69 91 GLY A CA 1
ATOM 752 C C . GLY A 1 91 ? 7.187 18.857 -5.143 1.00 85.69 91 GLY A C 1
ATOM 753 O O . GLY A 1 91 ? 6.811 18.023 -4.317 1.00 85.69 91 GLY A O 1
ATOM 754 N N . LYS A 1 92 ? 6.583 20.044 -5.252 1.00 88.06 92 LYS A N 1
ATOM 755 C CA . LYS A 1 92 ? 5.460 20.453 -4.409 1.00 88.06 92 LYS A CA 1
ATOM 756 C C . LYS A 1 92 ? 4.123 20.011 -5.020 1.00 88.06 92 LYS A C 1
ATOM 758 O O . LYS A 1 92 ? 3.928 20.114 -6.230 1.00 88.06 92 LYS A O 1
ATOM 763 N N . PRO A 1 93 ? 3.152 19.554 -4.208 1.00 87.44 93 PRO A N 1
ATOM 764 C CA . PRO A 1 93 ? 1.848 19.135 -4.715 1.00 87.44 93 PRO A CA 1
ATOM 765 C C . PRO A 1 93 ? 1.064 20.283 -5.360 1.00 87.44 93 PRO A C 1
ATOM 767 O O . PRO A 1 93 ? 0.800 21.301 -4.715 1.00 87.44 93 PRO A O 1
ATOM 770 N N . VAL A 1 94 ? 0.623 20.082 -6.604 1.00 91.69 94 VAL A N 1
ATOM 771 C CA . VAL A 1 94 ? -0.233 21.030 -7.346 1.00 91.69 94 VAL A CA 1
ATOM 772 C C . VAL A 1 94 ? -1.698 20.614 -7.267 1.00 91.69 94 VAL A C 1
ATOM 774 O O . VAL A 1 94 ? -2.584 21.451 -7.097 1.00 91.69 94 VAL A O 1
ATOM 777 N N . GLN A 1 95 ? -1.962 19.310 -7.371 1.00 92.56 95 GLN A N 1
ATOM 778 C CA . GLN A 1 95 ? -3.305 18.747 -7.285 1.00 92.56 95 GLN A CA 1
ATOM 779 C C . GLN A 1 95 ? -3.355 17.605 -6.281 1.00 92.56 95 GLN A C 1
ATOM 781 O O . GLN A 1 95 ? -2.461 16.760 -6.216 1.00 92.56 95 GLN A O 1
ATOM 786 N N . TYR A 1 96 ? -4.446 17.563 -5.521 1.00 91.19 96 TYR A N 1
ATOM 787 C CA . TYR A 1 96 ? -4.723 16.511 -4.559 1.00 91.19 96 TYR A CA 1
ATOM 788 C C . TYR A 1 96 ? -6.174 16.045 -4.652 1.00 91.19 96 TYR A C 1
ATOM 790 O O . TYR A 1 96 ? -7.078 16.824 -4.954 1.00 91.19 96 TYR A O 1
ATOM 798 N N . LEU A 1 97 ? -6.400 14.771 -4.341 1.00 93.88 97 LEU A N 1
ATOM 799 C CA . LEU A 1 97 ? -7.730 14.215 -4.079 1.00 93.88 97 LEU A CA 1
ATOM 800 C C . LEU A 1 97 ? -7.777 13.594 -2.685 1.00 93.88 97 LEU A C 1
ATOM 802 O O . LEU A 1 97 ? -6.741 13.324 -2.087 1.00 93.88 97 LEU A O 1
ATOM 806 N N . ARG A 1 98 ? -8.973 13.336 -2.153 1.00 93.25 98 ARG A N 1
ATOM 807 C CA . ARG A 1 98 ? -9.121 12.539 -0.927 1.00 93.25 98 ARG A CA 1
ATOM 808 C C . ARG A 1 98 ? -9.344 11.079 -1.287 1.00 93.25 98 ARG A C 1
ATOM 810 O O . ARG A 1 98 ? -10.215 10.776 -2.099 1.00 93.25 98 ARG A O 1
ATOM 817 N N . ARG A 1 99 ? -8.593 10.176 -0.656 1.00 93.69 99 ARG A N 1
ATOM 818 C CA . ARG A 1 99 ? -8.745 8.727 -0.837 1.00 93.69 99 ARG A CA 1
ATOM 819 C C . ARG A 1 99 ? -8.839 8.031 0.508 1.00 93.69 99 ARG A C 1
ATOM 821 O O . ARG A 1 99 ? -8.100 8.394 1.418 1.00 93.69 99 ARG A O 1
ATOM 828 N N . ASN A 1 100 ? -9.700 7.024 0.621 1.00 94.88 100 ASN A N 1
ATOM 829 C CA . ASN A 1 100 ? -9.694 6.125 1.776 1.00 94.88 100 ASN A CA 1
ATOM 830 C C . ASN A 1 100 ? -8.392 5.325 1.743 1.00 94.88 100 ASN A C 1
ATOM 832 O O . ASN A 1 100 ? -8.162 4.577 0.793 1.00 94.88 100 ASN A O 1
ATOM 836 N N . ARG A 1 101 ? -7.523 5.548 2.731 1.00 93.88 101 ARG A N 1
ATO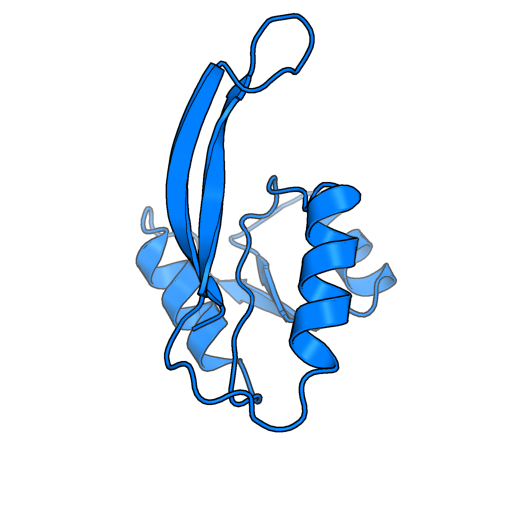M 837 C CA . ARG A 1 101 ? -6.183 4.943 2.813 1.00 93.88 101 ARG A CA 1
ATOM 838 C C . ARG A 1 101 ? -6.062 3.946 3.952 1.00 93.88 101 ARG A C 1
ATOM 840 O O . ARG A 1 101 ? -5.283 3.012 3.820 1.00 93.88 101 ARG A O 1
ATOM 847 N N . LEU A 1 102 ? -6.837 4.140 5.016 1.00 95.00 102 LEU A N 1
ATOM 848 C CA . LEU A 1 102 ? -7.062 3.160 6.071 1.00 95.00 102 LEU A CA 1
ATOM 849 C C . LEU A 1 102 ? -8.508 2.684 5.935 1.00 95.00 102 LEU A C 1
ATOM 851 O O . LEU A 1 102 ? -9.410 3.526 5.937 1.00 95.00 102 LEU A O 1
ATOM 855 N N . VAL A 1 103 ? -8.696 1.386 5.741 1.00 94.00 103 VAL A N 1
ATOM 856 C CA . VAL A 1 103 ? -9.991 0.703 5.572 1.00 94.00 103 VAL A CA 1
ATOM 857 C C . VAL A 1 103 ? -9.971 -0.637 6.281 1.00 94.00 103 VAL A C 1
ATOM 859 O O . VAL A 1 103 ? -8.845 -1.050 6.648 1.00 94.00 103 VAL A O 1
#

pLDDT: mean 94.29, std 3.77, range [77.56, 98.5]

Mean predicted aligned error: 3.46 Å

Nearest PDB structures (foldseek):
  2cuk-assembly1_A  TM=5.122E-01  e=4.327E+00  Thermus thermophilus HB8
  3hrl-assembly1_A  TM=4.156E-01  e=3.303E+00  Neisseria gonorrhoeae FA 1090
  4lub-assembly1_A  TM=3.794E-01  e=4.952E+00  Streptococcus mutans UA159

Radius of gyration: 15.39 Å; Cα contacts (8 Å, |Δi|>4): 109; chains: 1; bounding box: 31×35×40 Å

Secondary structure (DSSP, 8-state):
-EEEES---STHHHHHHHTT-EEEE----S-HHHHHHHHHTT--SS--B---TT----HHHHHHHHHHHT-S----S-EEEEEEEEE-TTS-EEEEEEEEEE-